Protein AF-A0A1X1QUC3-F1 (afdb_monomer_lite)

Sequence (85 aa):
MDKFTVMPQSINHNESPAFVANWFSGDEVQENREEDSFYYEADGGLGQLLICRIKWQDEKPQPEEYNYLMDRAIVAIDNWISERM

Foldseek 3Di:
DPQWDDDQQKIWGPDVQTKIWGKDFDPVCVVPDDPQKDKDADPDDRRIMITDPIDGPDPDDDPVVNVVVVVVRVVVVVVVVVVVD

Radius of gyration: 12.18 Å; chains: 1; bounding box: 30×32×31 Å

Structure (mmCIF, N/CA/C/O backbone):
data_AF-A0A1X1QUC3-F1
#
_entry.id   AF-A0A1X1QUC3-F1
#
loop_
_atom_site.group_PDB
_atom_site.id
_atom_site.type_symbol
_atom_site.label_atom_id
_atom_site.label_alt_id
_atom_site.label_comp_id
_atom_site.label_asym_id
_atom_site.label_entity_id
_atom_site.label_seq_id
_atom_site.pdbx_PDB_ins_code
_atom_site.Cartn_x
_atom_site.Cartn_y
_atom_site.Cartn_z
_atom_site.occupancy
_atom_site.B_iso_or_equiv
_atom_site.au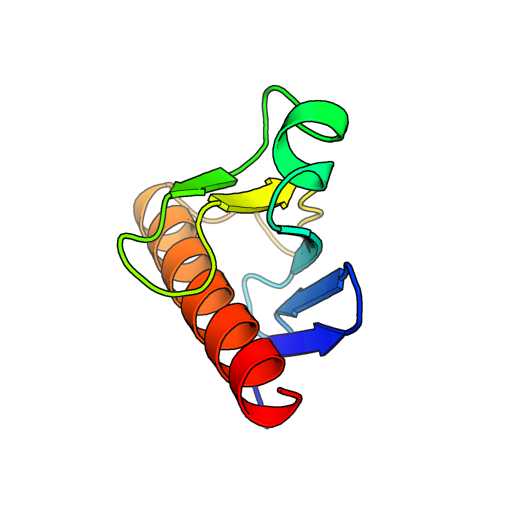th_seq_id
_atom_site.auth_comp_id
_atom_site.auth_asym_id
_atom_site.auth_atom_id
_atom_site.pdbx_PDB_model_num
ATOM 1 N N . MET A 1 1 ? -2.547 -18.231 0.927 1.00 46.91 1 MET A N 1
ATOM 2 C CA . MET A 1 1 ? -3.244 -17.183 0.159 1.00 46.91 1 MET A CA 1
ATOM 3 C C . MET A 1 1 ? -2.377 -15.952 0.245 1.00 46.91 1 MET A C 1
ATOM 5 O O . MET A 1 1 ? -1.922 -15.652 1.343 1.00 46.91 1 MET A O 1
ATOM 9 N N . ASP A 1 2 ? -2.085 -15.309 -0.881 1.00 58.75 2 ASP A N 1
ATOM 10 C CA . ASP A 1 2 ? -1.344 -14.052 -0.858 1.00 58.75 2 ASP A CA 1
ATOM 11 C C . ASP A 1 2 ? -2.189 -12.994 -0.154 1.00 58.75 2 ASP A C 1
ATOM 13 O O . ASP A 1 2 ? -3.334 -12.733 -0.526 1.00 58.75 2 ASP A O 1
ATOM 17 N N . LYS A 1 3 ? -1.633 -12.438 0.925 1.00 86.94 3 LYS A N 1
ATOM 18 C CA . LYS A 1 3 ? -2.314 -11.450 1.774 1.00 86.94 3 LYS A CA 1
ATOM 19 C C . LYS A 1 3 ? -2.587 -10.159 1.013 1.00 86.94 3 LYS A C 1
ATOM 21 O O . LYS A 1 3 ? -3.601 -9.508 1.243 1.00 86.94 3 LYS A O 1
ATOM 26 N N . PHE A 1 4 ? -1.690 -9.842 0.081 1.00 92.75 4 PHE A N 1
ATOM 27 C CA . PHE A 1 4 ? -1.783 -8.712 -0.823 1.00 92.75 4 PHE A CA 1
ATOM 28 C C . PHE A 1 4 ? -2.115 -9.190 -2.231 1.00 92.75 4 PHE A C 1
ATOM 30 O O . PHE A 1 4 ? -1.458 -10.072 -2.775 1.00 92.75 4 PHE A O 1
ATOM 37 N N . THR A 1 5 ? -3.126 -8.581 -2.836 1.00 94.75 5 THR A N 1
ATOM 38 C CA . THR A 1 5 ? -3.416 -8.700 -4.264 1.00 94.75 5 THR A CA 1
ATOM 39 C C . THR A 1 5 ? -3.072 -7.372 -4.920 1.00 94.75 5 THR A C 1
ATOM 41 O O . THR A 1 5 ? -3.735 -6.368 -4.659 1.00 94.75 5 THR A O 1
ATOM 44 N N . VAL A 1 6 ? -2.029 -7.364 -5.750 1.00 93.94 6 VAL A N 1
ATOM 45 C CA . VAL A 1 6 ? -1.582 -6.175 -6.488 1.00 93.94 6 VAL A CA 1
ATOM 46 C C . VAL A 1 6 ? -2.075 -6.261 -7.932 1.00 93.94 6 VAL A C 1
ATOM 48 O O . VAL A 1 6 ? -1.937 -7.283 -8.607 1.00 93.94 6 VAL A O 1
ATOM 51 N N . MET A 1 7 ? -2.676 -5.174 -8.396 1.00 93.25 7 MET A N 1
ATOM 52 C CA . MET A 1 7 ? -3.155 -4.954 -9.758 1.00 93.25 7 MET A CA 1
ATOM 53 C C . MET A 1 7 ? -2.596 -3.617 -10.262 1.00 93.25 7 MET A C 1
ATOM 55 O O . MET A 1 7 ? -2.130 -2.818 -9.446 1.00 93.25 7 MET A O 1
ATOM 59 N N . PRO A 1 8 ? -2.648 -3.322 -11.574 1.00 91.94 8 PRO A N 1
ATOM 60 C CA . PRO A 1 8 ? -2.277 -1.998 -12.064 1.00 91.94 8 PRO A CA 1
ATOM 61 C C . PRO A 1 8 ? -3.027 -0.906 -11.289 1.00 91.94 8 PRO A C 1
ATOM 63 O O . PRO A 1 8 ? -4.257 -0.929 -11.224 1.00 91.94 8 PRO A O 1
ATOM 66 N N . GLN A 1 9 ? -2.276 0.004 -10.664 1.00 90.81 9 GLN A N 1
ATOM 67 C CA . GLN A 1 9 ? -2.776 1.147 -9.889 1.00 90.81 9 GLN A CA 1
ATOM 68 C C . GLN A 1 9 ? -3.691 0.818 -8.693 1.00 90.81 9 GLN A C 1
ATOM 70 O O . GLN A 1 9 ? -4.355 1.705 -8.147 1.00 90.81 9 GLN A O 1
ATOM 75 N N . SER A 1 10 ? -3.746 -0.443 -8.255 1.00 94.62 10 SER A N 1
ATOM 76 C CA . SER A 1 10 ? -4.548 -0.861 -7.104 1.00 94.62 10 SER A CA 1
ATOM 77 C C . SER A 1 10 ? -3.871 -1.960 -6.294 1.00 94.62 10 SER A C 1
ATOM 79 O O . SER A 1 10 ? -3.241 -2.867 -6.836 1.00 94.62 10 SER A O 1
ATOM 81 N N . ILE A 1 11 ? -4.013 -1.885 -4.975 1.00 95.19 11 ILE A N 1
ATOM 82 C CA . ILE A 1 11 ? -3.596 -2.931 -4.048 1.00 95.19 11 ILE A CA 1
ATOM 83 C C . ILE A 1 11 ? -4.715 -3.214 -3.051 1.00 95.19 11 ILE A C 1
ATOM 85 O O . ILE A 1 11 ? -5.396 -2.304 -2.579 1.00 95.19 11 ILE A O 1
ATOM 89 N N . ASN A 1 12 ? -4.899 -4.490 -2.734 1.00 95.31 12 ASN A N 1
ATOM 90 C CA . ASN A 1 12 ? -5.854 -4.958 -1.742 1.00 95.31 12 ASN A CA 1
ATOM 91 C C . ASN A 1 12 ? -5.149 -5.851 -0.712 1.00 95.31 12 ASN A C 1
ATOM 93 O O . ASN A 1 12 ? -4.392 -6.741 -1.101 1.00 95.31 12 ASN A O 1
ATOM 97 N N . HIS A 1 13 ? -5.418 -5.627 0.572 1.00 94.94 13 HIS A N 1
ATOM 98 C CA . HIS A 1 13 ? -5.036 -6.497 1.678 1.00 94.94 13 HIS A CA 1
ATOM 99 C C . HIS A 1 13 ? -6.283 -7.215 2.206 1.00 94.94 13 HIS A C 1
ATOM 101 O O . HIS A 1 13 ? -7.202 -6.573 2.710 1.00 94.94 13 HIS A O 1
ATOM 107 N N . ASN A 1 14 ? -6.313 -8.544 2.081 1.00 91.31 14 ASN A N 1
ATOM 108 C CA . ASN A 1 14 ? -7.499 -9.364 2.373 1.00 91.31 14 ASN A CA 1
ATOM 109 C C . ASN A 1 14 ? -7.509 -9.974 3.790 1.00 91.31 14 ASN A C 1
ATOM 111 O O . ASN A 1 14 ? -8.368 -10.802 4.091 1.00 91.31 14 ASN A O 1
ATOM 115 N N . GLU A 1 15 ? -6.546 -9.626 4.644 1.00 89.88 15 GLU A N 1
ATOM 116 C CA . GLU A 1 15 ? -6.520 -10.037 6.052 1.00 89.88 15 GLU A CA 1
ATOM 117 C C . GLU A 1 15 ? -6.795 -8.838 6.955 1.00 89.88 15 GLU A C 1
ATOM 119 O O . GLU A 1 15 ? -6.419 -7.722 6.618 1.00 89.88 15 GLU A O 1
ATOM 124 N N . SER A 1 16 ? -7.409 -9.071 8.118 1.00 87.75 16 SER A N 1
ATOM 125 C CA . SER A 1 16 ? -7.611 -8.016 9.113 1.00 87.75 16 SER A CA 1
ATOM 126 C C . SER A 1 16 ? -6.258 -7.433 9.549 1.00 87.75 16 SER A C 1
ATOM 128 O O . SER A 1 16 ? -5.40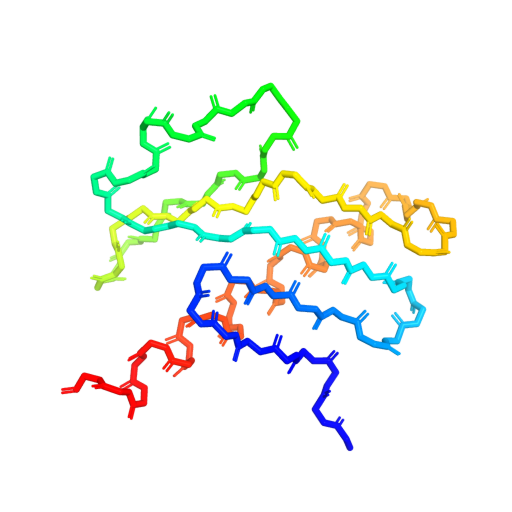2 -8.213 9.978 1.00 87.75 16 SER A O 1
ATOM 130 N N . PRO A 1 17 ? -6.063 -6.102 9.496 1.00 90.06 17 PRO A N 1
ATOM 131 C CA . PRO A 1 17 ? -7.003 -5.086 9.012 1.00 90.06 17 PRO A CA 1
ATOM 132 C C . PRO A 1 17 ? -7.051 -5.021 7.475 1.00 90.06 17 PRO A C 1
ATOM 134 O O . PRO A 1 17 ? -6.047 -4.724 6.812 1.00 90.06 17 PRO A O 1
ATOM 137 N N . ALA A 1 18 ? -8.226 -5.292 6.903 1.00 93.38 18 ALA A N 1
ATOM 138 C CA . ALA A 1 18 ? -8.414 -5.348 5.461 1.00 93.38 18 ALA A CA 1
ATOM 139 C C . ALA A 1 18 ? -8.561 -3.944 4.868 1.00 93.38 18 ALA A C 1
ATOM 141 O O . ALA A 1 18 ? -9.243 -3.074 5.425 1.00 93.38 18 ALA A O 1
ATOM 142 N N . PHE A 1 19 ? -7.942 -3.714 3.709 1.00 94.62 19 PHE A N 1
ATOM 143 C CA . PHE A 1 19 ? -8.012 -2.427 3.022 1.00 94.62 19 PHE A CA 1
ATOM 144 C C . PHE A 1 19 ? -7.860 -2.551 1.512 1.00 94.62 19 PHE A C 1
ATOM 146 O O . PHE A 1 19 ? -7.218 -3.462 0.999 1.00 94.62 19 PHE A O 1
ATOM 153 N N . VAL A 1 20 ? -8.386 -1.555 0.804 1.00 95.38 20 VAL A N 1
ATOM 154 C CA . VAL A 1 20 ? -8.124 -1.336 -0.622 1.00 95.38 20 VAL A CA 1
ATOM 155 C C . VAL A 1 20 ? -7.507 0.041 -0.787 1.00 95.38 20 VAL A C 1
ATOM 157 O O . VAL A 1 20 ? -7.966 1.000 -0.172 1.00 95.38 20 VAL A O 1
ATOM 160 N N . ALA A 1 21 ? -6.480 0.147 -1.618 1.00 94.88 21 ALA A N 1
ATOM 161 C CA . ALA A 1 21 ? -5.811 1.402 -1.914 1.00 94.88 21 ALA A CA 1
ATOM 162 C C . ALA A 1 21 ? -5.457 1.507 -3.399 1.00 94.88 21 ALA A C 1
ATOM 164 O O . ALA A 1 21 ? -5.452 0.519 -4.144 1.00 94.88 21 ALA A O 1
ATOM 165 N N . ASN A 1 22 ? -5.149 2.728 -3.812 1.00 94.81 22 ASN A N 1
ATOM 166 C CA . ASN A 1 22 ? -4.513 3.012 -5.085 1.00 94.81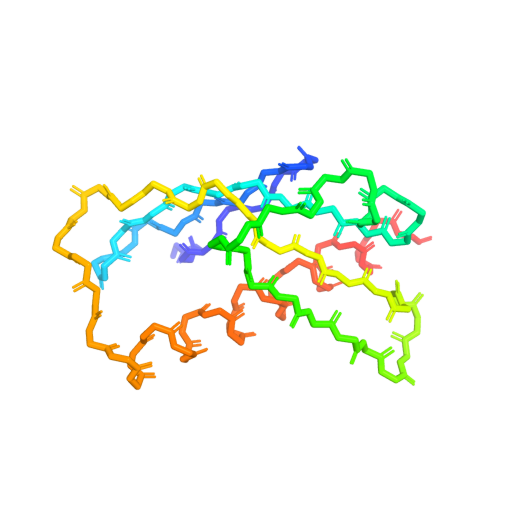 22 ASN A CA 1
ATOM 167 C C . ASN A 1 22 ? -3.008 3.127 -4.879 1.00 94.81 22 ASN A C 1
ATOM 169 O O . ASN A 1 22 ? -2.565 3.565 -3.816 1.00 94.81 22 ASN A O 1
ATOM 173 N N . TRP A 1 23 ? -2.238 2.753 -5.897 1.00 93.50 23 TRP A N 1
ATOM 174 C CA . TRP A 1 23 ? -0.804 3.005 -5.904 1.00 93.50 23 TRP A CA 1
ATOM 175 C C . TRP A 1 23 ? -0.348 3.629 -7.220 1.00 93.50 23 TRP A C 1
ATOM 177 O O . TRP A 1 23 ? -0.927 3.353 -8.269 1.00 93.50 23 TRP A O 1
ATOM 187 N N . PHE A 1 24 ? 0.679 4.470 -7.146 1.00 91.56 24 PHE A N 1
ATOM 188 C CA . PHE A 1 24 ? 1.290 5.165 -8.279 1.00 91.56 24 PHE A CA 1
ATOM 189 C C . PHE A 1 24 ? 2.810 5.136 -8.139 1.00 91.56 24 PHE A C 1
ATOM 191 O O . PHE A 1 24 ? 3.321 5.070 -7.019 1.00 91.56 24 PHE A O 1
ATOM 198 N N . SER A 1 25 ? 3.530 5.201 -9.256 1.00 88.44 25 SER A N 1
ATOM 199 C CA . SER A 1 25 ? 4.996 5.242 -9.271 1.00 88.44 25 SER A CA 1
ATOM 200 C C . SER A 1 25 ? 5.527 6.262 -10.277 1.00 88.44 25 SER A C 1
ATOM 202 O O . SER A 1 25 ? 4.872 6.523 -11.285 1.00 88.44 25 SER A O 1
ATOM 204 N N . GLY A 1 26 ? 6.720 6.807 -10.034 1.00 85.06 26 GLY A N 1
ATOM 205 C CA . GLY A 1 26 ? 7.352 7.783 -10.930 1.00 85.06 26 GLY A CA 1
ATOM 206 C C . GLY A 1 26 ? 6.571 9.099 -11.030 1.00 85.06 26 GLY A C 1
ATOM 207 O O . GLY A 1 26 ? 6.120 9.629 -10.017 1.00 85.06 26 GLY A O 1
ATOM 208 N N . ASP A 1 27 ? 6.392 9.621 -12.247 1.00 82.44 27 ASP A N 1
ATOM 209 C CA . ASP A 1 27 ? 5.774 10.937 -12.488 1.00 82.44 27 ASP A CA 1
ATOM 210 C C . ASP A 1 27 ? 4.318 11.027 -11.983 1.00 82.44 27 ASP A C 1
ATOM 212 O O . ASP A 1 27 ? 3.885 12.083 -11.514 1.00 82.44 27 ASP A O 1
ATOM 216 N N . GLU A 1 28 ? 3.580 9.907 -11.975 1.00 84.06 28 GLU A N 1
ATOM 217 C CA . GLU A 1 28 ? 2.186 9.849 -11.500 1.00 84.06 28 GLU A CA 1
ATOM 218 C C . GLU A 1 28 ? 2.053 10.134 -9.991 1.00 84.06 28 GLU A C 1
ATOM 220 O O . GLU A 1 28 ? 0.965 10.472 -9.513 1.00 84.06 28 GLU A O 1
ATOM 225 N N . VAL A 1 29 ? 3.146 10.021 -9.226 1.00 84.62 29 VAL A N 1
ATOM 226 C CA . VAL A 1 29 ? 3.151 10.252 -7.774 1.00 84.62 29 VAL A CA 1
ATOM 227 C C . VAL A 1 29 ? 2.826 11.704 -7.440 1.00 84.62 29 VAL A C 1
ATOM 229 O O . VAL A 1 29 ? 2.035 11.958 -6.533 1.00 84.62 29 VAL A O 1
ATOM 232 N N . GLN A 1 30 ? 3.401 12.666 -8.165 1.00 81.94 30 GLN A N 1
ATOM 233 C CA . GLN A 1 30 ? 3.172 14.089 -7.887 1.00 81.94 30 GLN A CA 1
ATOM 234 C C . GLN A 1 30 ? 1.744 14.511 -8.246 1.00 81.94 30 GLN A C 1
ATOM 236 O O . GLN A 1 30 ? 1.146 15.320 -7.539 1.00 81.94 30 GLN A O 1
ATOM 241 N N . GLU A 1 31 ? 1.180 13.936 -9.309 1.00 83.62 31 GLU A N 1
ATOM 242 C CA . GLU A 1 31 ?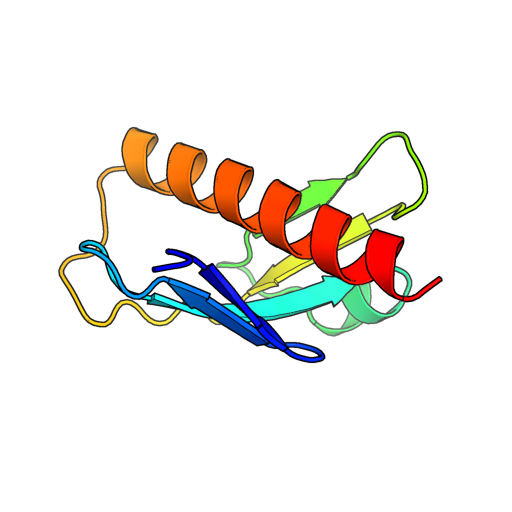 -0.167 14.263 -9.786 1.00 83.62 31 GLU A CA 1
ATOM 243 C C . GLU A 1 31 ? -1.274 13.735 -8.864 1.00 83.62 31 GLU A C 1
ATOM 245 O O . GLU A 1 31 ? -2.345 14.334 -8.776 1.00 83.62 31 GLU A O 1
ATOM 250 N N . ASN A 1 32 ? -1.019 12.628 -8.160 1.00 84.06 32 ASN A N 1
ATOM 251 C CA . ASN A 1 32 ? -2.018 11.929 -7.344 1.00 84.06 32 ASN A CA 1
ATOM 252 C C . ASN A 1 32 ? -1.807 12.084 -5.830 1.00 84.06 32 ASN A C 1
ATOM 254 O O . ASN A 1 32 ? -2.476 11.409 -5.043 1.00 84.06 32 ASN A O 1
ATOM 258 N N . ARG A 1 33 ? -0.880 12.950 -5.405 1.00 80.88 33 ARG A N 1
ATOM 259 C CA . ARG A 1 33 ? -0.561 13.160 -3.989 1.00 80.88 33 ARG A CA 1
ATOM 260 C C . ARG A 1 33 ? -1.690 13.902 -3.266 1.00 80.88 33 ARG A C 1
ATOM 262 O O . ARG A 1 33 ? -1.940 15.075 -3.519 1.00 80.88 33 ARG A O 1
ATOM 269 N N . GLU A 1 34 ? -2.319 13.226 -2.310 1.00 81.69 34 GLU A N 1
ATOM 270 C CA . GLU A 1 34 ? -3.348 13.772 -1.406 1.00 81.69 34 GLU A CA 1
ATOM 271 C C . GLU A 1 34 ? -2.825 13.792 0.053 1.00 81.69 34 GLU A C 1
ATOM 273 O O . GLU A 1 34 ? -1.896 13.045 0.370 1.00 81.69 34 GLU A O 1
ATOM 278 N N . GLU A 1 35 ? -3.398 14.616 0.948 1.00 73.31 35 GLU A N 1
ATOM 279 C CA . GLU A 1 35 ? -2.934 14.786 2.351 1.00 73.31 35 GLU A CA 1
ATOM 280 C C . GLU A 1 35 ? -2.829 13.466 3.141 1.00 73.31 35 GLU A C 1
ATOM 282 O O . GLU A 1 35 ? -1.895 13.298 3.921 1.00 73.31 35 GLU A O 1
ATOM 287 N N . ASP A 1 36 ? -3.718 12.503 2.884 1.00 74.19 36 ASP A N 1
ATOM 288 C CA . ASP A 1 36 ? -3.765 11.201 3.570 1.00 74.19 36 ASP A CA 1
ATOM 289 C C . ASP A 1 36 ? -3.007 10.081 2.825 1.00 74.19 36 ASP A C 1
ATOM 291 O O . ASP A 1 36 ? -3.270 8.890 3.022 1.00 74.19 36 ASP A O 1
ATOM 295 N N . SER A 1 37 ? -2.084 10.438 1.930 1.00 84.88 37 SER A N 1
ATOM 296 C CA . SER A 1 37 ? -1.314 9.456 1.159 1.00 84.88 37 SER A CA 1
ATOM 297 C C . SER A 1 37 ? -0.055 9.009 1.895 1.00 84.88 37 SER A C 1
ATOM 299 O O . SER A 1 37 ? 0.684 9.819 2.455 1.00 84.88 37 SER A O 1
ATOM 301 N N . PHE A 1 38 ? 0.247 7.717 1.815 1.00 86.06 38 PHE A N 1
ATOM 302 C CA . PHE A 1 38 ? 1.536 7.177 2.213 1.00 86.06 38 PHE A CA 1
ATOM 303 C C . PHE A 1 38 ? 2.524 7.306 1.050 1.00 86.06 38 PHE A C 1
ATOM 305 O O . PHE A 1 38 ? 2.354 6.686 0.001 1.00 86.06 38 PHE A O 1
ATOM 312 N N . TYR A 1 39 ? 3.549 8.134 1.228 1.00 86.19 39 TYR A N 1
ATOM 313 C CA . TYR A 1 39 ? 4.601 8.349 0.238 1.00 86.19 39 TYR A CA 1
ATOM 314 C C . TYR A 1 39 ? 5.866 7.595 0.642 1.00 86.19 39 TYR A C 1
ATOM 316 O O . TYR A 1 39 ? 6.307 7.688 1.788 1.00 86.19 39 TYR A O 1
ATOM 324 N N . TYR A 1 40 ? 6.455 6.893 -0.320 1.00 84.69 40 TYR A N 1
ATOM 325 C CA . TYR A 1 40 ? 7.700 6.164 -0.168 1.00 84.69 40 TYR A CA 1
ATOM 326 C C . TYR A 1 40 ? 8.655 6.511 -1.305 1.00 84.69 40 TYR A C 1
ATOM 328 O O . TYR A 1 40 ? 8.309 6.416 -2.481 1.00 84.69 40 TYR A O 1
ATOM 336 N N . GLU A 1 41 ? 9.873 6.894 -0.952 1.00 80.56 41 GLU A N 1
ATOM 337 C CA . GLU A 1 41 ? 10.947 7.147 -1.906 1.00 80.56 41 GLU A CA 1
ATOM 338 C C . GLU A 1 41 ? 11.949 6.003 -1.785 1.00 80.56 41 GLU A C 1
ATOM 340 O O . GLU A 1 41 ? 12.562 5.810 -0.734 1.00 80.56 41 GLU A O 1
ATOM 345 N N . ALA A 1 42 ? 12.031 5.185 -2.834 1.00 66.75 42 ALA A N 1
ATOM 346 C CA . ALA A 1 42 ? 12.887 4.011 -2.857 1.00 66.75 42 ALA A CA 1
ATOM 347 C C . ALA A 1 42 ? 14.240 4.391 -3.464 1.00 66.75 42 ALA A C 1
ATOM 349 O O . ALA A 1 42 ? 14.293 4.857 -4.601 1.00 66.75 42 ALA A O 1
ATOM 350 N N . ASP A 1 43 ? 15.341 4.086 -2.775 1.00 58.94 43 ASP A N 1
ATOM 351 C CA . ASP A 1 43 ? 16.709 4.308 -3.282 1.00 58.94 43 ASP A CA 1
ATOM 352 C C . ASP A 1 43 ? 17.135 3.317 -4.399 1.00 58.94 43 ASP A C 1
ATOM 354 O O . ASP A 1 43 ? 18.317 3.153 -4.703 1.00 58.94 43 ASP A O 1
ATOM 358 N N . GLY A 1 44 ? 16.188 2.648 -5.064 1.00 53.50 44 GLY A N 1
ATOM 359 C CA . GLY A 1 44 ? 16.467 1.705 -6.145 1.00 53.50 44 GLY A CA 1
ATOM 360 C C . GLY A 1 44 ? 15.258 1.449 -7.041 1.00 53.50 44 GLY A C 1
ATOM 361 O O . GLY A 1 44 ? 14.179 1.138 -6.552 1.00 53.50 44 GLY A O 1
ATOM 362 N N . GLY A 1 45 ? 15.454 1.573 -8.360 1.00 55.00 45 GLY A N 1
ATOM 363 C CA . GLY A 1 45 ? 14.565 1.092 -9.433 1.00 55.00 45 GLY A CA 1
ATOM 364 C C . GLY A 1 45 ? 13.217 1.806 -9.603 1.00 55.00 45 GLY A C 1
ATOM 365 O O . GLY A 1 45 ? 12.909 2.258 -10.701 1.00 55.00 45 GLY A O 1
ATOM 366 N N . LEU A 1 46 ? 12.429 1.925 -8.534 1.00 59.94 46 LEU A N 1
ATOM 367 C CA . LEU A 1 46 ? 11.083 2.506 -8.546 1.00 59.94 46 LEU A CA 1
ATOM 368 C C . LEU A 1 46 ? 11.073 4.038 -8.467 1.00 59.94 46 LEU A C 1
ATOM 370 O O . LEU A 1 46 ? 10.105 4.666 -8.895 1.00 59.94 46 LEU A O 1
ATOM 374 N N . GLY A 1 47 ? 12.131 4.641 -7.914 1.00 75.38 47 GLY A N 1
ATOM 375 C CA . GLY A 1 47 ? 12.249 6.080 -7.666 1.00 75.38 47 GLY A CA 1
ATOM 376 C C . GLY A 1 47 ? 11.282 6.565 -6.585 1.00 75.38 47 GLY A C 1
ATOM 377 O O . GLY A 1 47 ? 11.677 6.815 -5.452 1.00 75.38 47 GLY A O 1
ATOM 378 N N . GLN A 1 48 ? 9.999 6.670 -6.923 1.00 86.44 48 GLN A N 1
ATOM 379 C CA . GLN A 1 48 ? 8.941 7.162 -6.042 1.00 86.44 48 GLN A CA 1
ATOM 380 C C . GLN A 1 48 ? 7.733 6.236 -6.124 1.00 86.44 48 GLN A C 1
ATOM 382 O O . GLN A 1 48 ? 7.341 5.832 -7.218 1.00 86.44 48 GLN A O 1
ATOM 387 N N . LEU A 1 49 ? 7.131 5.936 -4.976 1.00 89.38 49 LEU A N 1
ATOM 388 C CA . LEU A 1 49 ? 5.906 5.161 -4.852 1.00 89.38 49 LEU A CA 1
ATOM 389 C C . LEU A 1 49 ? 4.937 5.883 -3.916 1.00 89.38 49 LEU A C 1
ATOM 391 O O . LEU A 1 49 ? 5.295 6.360 -2.841 1.00 89.38 49 LEU A O 1
ATOM 395 N N . LEU A 1 50 ? 3.683 5.958 -4.331 1.00 91.94 50 LEU A N 1
ATOM 396 C CA . LEU A 1 50 ? 2.601 6.553 -3.565 1.00 91.94 50 LEU A CA 1
ATOM 397 C C . LEU A 1 50 ? 1.530 5.500 -3.345 1.00 91.94 50 LEU A C 1
ATOM 399 O O . LEU A 1 50 ? 1.080 4.898 -4.312 1.00 91.94 50 LEU A O 1
ATOM 403 N N . ILE A 1 51 ? 1.085 5.324 -2.107 1.00 92.88 51 ILE A N 1
ATOM 404 C CA . ILE A 1 51 ? -0.137 4.597 -1.769 1.00 92.88 51 ILE A CA 1
ATOM 405 C C . ILE A 1 51 ? -1.138 5.629 -1.259 1.00 92.88 51 ILE A C 1
ATOM 407 O O . ILE A 1 51 ? -0.888 6.310 -0.268 1.00 92.88 51 ILE A O 1
ATOM 411 N N . CYS A 1 52 ? -2.274 5.774 -1.927 1.00 93.06 52 CYS A N 1
ATOM 412 C CA . CYS A 1 52 ? -3.278 6.773 -1.571 1.00 93.06 52 CYS A CA 1
ATOM 413 C C . CYS A 1 52 ? -4.696 6.203 -1.637 1.00 93.06 52 CYS A C 1
ATOM 415 O O . CYS A 1 52 ? -4.913 5.048 -2.018 1.00 93.06 52 CYS A O 1
ATOM 417 N N . ARG A 1 53 ? -5.674 7.019 -1.218 1.00 91.75 53 ARG A N 1
ATOM 418 C CA . ARG A 1 53 ? -7.103 6.657 -1.192 1.00 91.75 53 ARG A CA 1
ATOM 419 C C . ARG A 1 53 ? -7.365 5.342 -0.450 1.00 91.75 53 ARG A C 1
ATOM 421 O O . ARG A 1 53 ? -8.199 4.539 -0.869 1.00 91.75 53 ARG A O 1
ATOM 428 N N . ILE A 1 54 ? -6.641 5.129 0.650 1.00 92.12 54 ILE A N 1
ATOM 429 C CA . ILE A 1 54 ? -6.736 3.917 1.464 1.00 92.12 54 ILE A CA 1
ATOM 430 C C . ILE A 1 54 ? -8.130 3.854 2.095 1.00 92.12 54 ILE A C 1
ATOM 432 O O . ILE A 1 54 ? -8.508 4.696 2.910 1.00 92.12 54 ILE A O 1
ATOM 436 N N . LYS A 1 55 ? -8.896 2.833 1.719 1.00 92.88 55 LYS A N 1
ATOM 437 C CA . LYS A 1 55 ? -10.210 2.517 2.273 1.00 92.88 55 LYS A CA 1
ATOM 438 C C . LYS A 1 55 ? -10.098 1.269 3.132 1.00 92.88 55 LYS A C 1
ATOM 440 O O . LYS A 1 55 ? -9.953 0.166 2.606 1.00 92.88 55 LYS A O 1
ATOM 445 N N . TRP A 1 56 ? -10.189 1.461 4.442 1.00 93.25 56 TRP A N 1
ATOM 446 C CA . TRP A 1 56 ? -10.276 0.373 5.411 1.00 93.25 56 TRP A CA 1
ATOM 447 C C . TRP A 1 56 ? -11.652 -0.286 5.319 1.00 93.25 56 TRP A C 1
ATOM 449 O O . TRP A 1 56 ? -12.675 0.401 5.305 1.00 93.25 56 TRP A O 1
ATOM 459 N N . GLN A 1 57 ? -11.663 -1.609 5.191 1.00 91.88 57 GLN A N 1
ATOM 460 C CA . GLN A 1 57 ? -12.876 -2.425 5.269 1.00 91.88 57 GLN A CA 1
ATOM 461 C C . GLN A 1 57 ? -13.163 -2.845 6.715 1.00 91.88 57 GLN A C 1
ATOM 463 O O . GLN A 1 57 ? -14.324 -3.025 7.076 1.00 91.88 57 GLN A O 1
ATOM 468 N N . ASP A 1 58 ? -12.108 -2.926 7.527 1.00 90.88 58 ASP A N 1
ATOM 469 C CA . ASP A 1 58 ? -12.155 -3.166 8.967 1.00 90.88 58 ASP A CA 1
ATOM 470 C C . ASP A 1 58 ? -11.854 -1.880 9.760 1.00 90.88 58 ASP A C 1
ATOM 472 O O . ASP A 1 58 ? -11.780 -0.774 9.214 1.00 90.88 58 ASP A O 1
ATOM 476 N N . GLU A 1 59 ? -11.671 -2.022 11.074 1.00 90.25 59 GLU A N 1
ATOM 477 C CA . GLU A 1 59 ? -11.178 -0.942 11.923 1.00 90.25 59 GLU A CA 1
ATOM 478 C C . GLU A 1 59 ? -9.795 -0.472 11.451 1.00 90.25 59 GLU A C 1
ATOM 480 O O . GLU A 1 59 ? -8.905 -1.273 11.156 1.00 90.25 59 GLU A O 1
ATOM 485 N N . LYS A 1 60 ? -9.614 0.853 11.374 1.00 89.62 60 LYS A N 1
ATOM 486 C CA . LYS A 1 60 ? -8.322 1.439 11.018 1.00 89.62 60 LYS A CA 1
ATOM 487 C C . LYS A 1 60 ? -7.280 1.017 12.069 1.00 89.62 60 LYS A C 1
ATOM 489 O O . LYS A 1 60 ? -7.506 1.270 13.254 1.00 89.62 60 LYS A O 1
ATOM 494 N N . PRO A 1 61 ? -6.137 0.443 11.660 1.00 91.75 61 PRO A N 1
ATOM 495 C CA . PRO A 1 61 ? -5.119 -0.005 12.596 1.00 91.75 61 PRO A CA 1
ATOM 496 C C . PRO A 1 61 ? -4.484 1.146 13.369 1.00 91.75 61 PRO A C 1
ATOM 498 O O . PRO A 1 61 ? -4.498 2.310 12.951 1.00 91.75 61 PRO A O 1
ATOM 501 N N . GLN A 1 62 ? -3.860 0.787 14.489 1.00 93.38 62 GLN A N 1
ATOM 502 C CA . GLN A 1 62 ? -3.014 1.699 15.251 1.00 93.38 62 GLN A CA 1
ATOM 503 C C . GLN A 1 62 ? -1.803 2.144 14.409 1.00 93.38 62 GLN A C 1
ATOM 505 O O . GLN A 1 62 ? -1.392 1.416 13.504 1.00 93.38 62 GLN A O 1
ATOM 510 N N . PRO A 1 63 ? -1.186 3.306 14.700 1.00 91.19 63 PRO A N 1
ATOM 511 C CA . PRO A 1 63 ? -0.110 3.864 13.8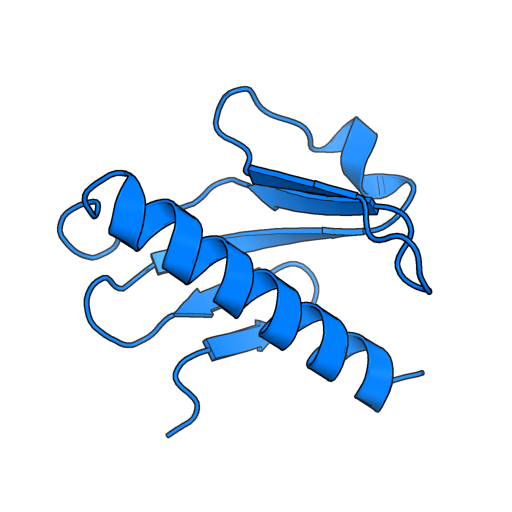74 1.00 91.19 63 PRO A CA 1
ATOM 512 C C . PRO A 1 63 ? 1.060 2.909 13.581 1.00 91.19 63 PRO A C 1
ATOM 514 O O . PRO A 1 63 ? 1.591 2.912 12.473 1.00 91.19 63 PRO A O 1
ATOM 517 N N . GLU A 1 64 ? 1.449 2.070 14.544 1.00 91.50 64 GLU A N 1
ATOM 518 C CA . GLU A 1 64 ? 2.528 1.086 14.371 1.00 91.50 64 GLU A CA 1
ATOM 519 C C . GLU A 1 64 ? 2.160 -0.004 13.355 1.00 91.50 64 GLU A C 1
ATOM 521 O O . GLU A 1 64 ? 2.939 -0.312 12.453 1.00 91.50 64 GLU A O 1
ATOM 526 N N . GLU A 1 65 ? 0.947 -0.547 13.462 1.00 92.00 65 GLU A N 1
ATOM 527 C CA . GLU A 1 65 ? 0.431 -1.563 12.544 1.00 92.00 65 GLU A CA 1
ATOM 528 C C . GLU A 1 65 ? 0.127 -0.971 11.163 1.00 92.00 65 GLU A C 1
ATOM 530 O O . GLU A 1 65 ? 0.403 -1.606 10.149 1.00 92.00 65 GLU A O 1
ATOM 535 N N . TYR A 1 66 ? -0.354 0.275 11.105 1.00 92.00 66 TYR A N 1
ATOM 536 C CA . TYR A 1 66 ? -0.516 1.019 9.858 1.00 92.00 66 TYR A CA 1
ATOM 537 C C . TYR A 1 66 ? 0.805 1.110 9.087 1.00 92.00 66 TYR A C 1
ATOM 539 O O . TYR A 1 66 ? 0.862 0.703 7.928 1.00 92.00 66 TYR A O 1
ATOM 547 N N . ASN A 1 67 ? 1.874 1.591 9.731 1.00 90.94 67 ASN A N 1
ATOM 548 C CA . ASN A 1 67 ? 3.185 1.723 9.090 1.00 90.94 67 ASN A CA 1
ATOM 549 C C . ASN A 1 67 ? 3.720 0.359 8.643 1.00 90.94 67 ASN A C 1
ATOM 551 O O . ASN A 1 67 ? 4.165 0.221 7.507 1.00 90.94 67 ASN A O 1
ATOM 555 N N . TYR A 1 68 ? 3.580 -0.665 9.490 1.00 91.75 68 TYR A N 1
ATOM 556 C CA . TYR A 1 68 ? 3.951 -2.030 9.132 1.00 91.75 68 TYR A CA 1
ATOM 557 C C . TYR A 1 68 ? 3.209 -2.522 7.880 1.00 91.75 68 TYR A C 1
ATOM 559 O O . TYR A 1 68 ? 3.822 -3.094 6.980 1.00 91.75 68 TYR A O 1
ATOM 567 N N . LEU A 1 69 ? 1.898 -2.289 7.781 1.00 93.00 69 LEU A N 1
ATOM 568 C CA . LEU A 1 69 ? 1.112 -2.680 6.610 1.00 93.00 69 LEU A CA 1
ATOM 569 C C . LEU A 1 69 ? 1.523 -1.913 5.352 1.00 93.00 69 LEU A C 1
ATOM 571 O O . LEU A 1 69 ? 1.564 -2.518 4.281 1.00 93.00 69 LEU A O 1
ATOM 575 N N . MET A 1 70 ? 1.848 -0.624 5.466 1.00 93.25 70 MET A N 1
ATOM 576 C CA . MET A 1 70 ? 2.321 0.174 4.331 1.00 93.25 70 MET A CA 1
ATOM 577 C C . MET A 1 70 ? 3.693 -0.303 3.842 1.00 93.25 70 MET A C 1
ATOM 579 O O . MET A 1 70 ? 3.858 -0.517 2.643 1.00 93.25 70 MET A O 1
ATOM 583 N N . ASP A 1 71 ? 4.633 -0.599 4.743 1.00 90.88 71 ASP A N 1
ATOM 584 C CA . ASP A 1 71 ? 5.935 -1.179 4.380 1.00 90.88 71 ASP A CA 1
ATOM 585 C C . ASP A 1 71 ? 5.767 -2.517 3.645 1.00 90.88 71 ASP A C 1
ATOM 587 O O . ASP A 1 71 ? 6.398 -2.787 2.620 1.00 90.88 71 ASP A O 1
ATOM 591 N N . ARG A 1 72 ? 4.858 -3.368 4.135 1.00 92.81 72 ARG A N 1
ATOM 592 C CA . ARG A 1 72 ? 4.535 -4.650 3.492 1.00 92.81 72 ARG A CA 1
ATOM 593 C C . ARG A 1 72 ? 3.855 -4.463 2.135 1.00 92.81 72 ARG A C 1
ATOM 595 O O . ARG A 1 72 ? 4.136 -5.239 1.221 1.00 92.81 72 ARG A O 1
ATOM 602 N N . ALA A 1 73 ? 2.994 -3.458 2.000 1.00 93.12 73 ALA A N 1
ATOM 603 C CA . ALA A 1 73 ? 2.339 -3.104 0.747 1.00 93.12 73 ALA A CA 1
ATOM 604 C C . ALA A 1 73 ? 3.353 -2.640 -0.308 1.00 93.12 73 ALA A C 1
ATOM 606 O O . ALA A 1 73 ? 3.277 -3.088 -1.449 1.00 93.12 73 ALA A O 1
ATOM 607 N N . ILE A 1 74 ? 4.341 -1.827 0.078 1.00 91.00 74 ILE A N 1
ATOM 608 C CA . ILE A 1 74 ? 5.432 -1.386 -0.805 1.00 91.00 74 ILE A CA 1
ATOM 609 C C . ILE A 1 74 ? 6.205 -2.585 -1.341 1.00 91.00 74 ILE A C 1
ATOM 611 O O . ILE A 1 74 ? 6.355 -2.713 -2.550 1.00 91.00 74 ILE A O 1
ATOM 615 N N . VAL A 1 75 ? 6.631 -3.501 -0.464 1.00 90.38 75 VAL A N 1
ATOM 616 C CA . VAL A 1 75 ? 7.355 -4.717 -0.876 1.00 90.38 75 VAL A CA 1
ATOM 617 C C . VAL A 1 75 ? 6.509 -5.570 -1.827 1.00 90.38 75 VAL A C 1
ATOM 619 O O . VAL A 1 75 ? 7.029 -6.133 -2.788 1.00 90.38 75 VAL A O 1
ATOM 622 N N . ALA A 1 76 ? 5.197 -5.668 -1.592 1.00 92.00 76 ALA A N 1
ATOM 623 C CA . ALA A 1 76 ? 4.301 -6.392 -2.489 1.00 92.00 76 ALA A CA 1
ATOM 624 C C . ALA A 1 76 ? 4.206 -5.732 -3.877 1.00 92.00 76 ALA A C 1
ATOM 626 O O . ALA A 1 76 ? 4.215 -6.441 -4.884 1.00 92.00 76 ALA A O 1
ATOM 627 N N . ILE A 1 77 ? 4.134 -4.398 -3.937 1.00 91.50 77 ILE A N 1
ATOM 628 C CA . ILE A 1 77 ? 4.092 -3.645 -5.198 1.00 91.50 77 ILE A CA 1
ATOM 629 C C . ILE A 1 77 ? 5.429 -3.755 -5.934 1.00 91.50 77 ILE A C 1
ATOM 631 O O . ILE A 1 77 ? 5.434 -4.063 -7.121 1.00 91.50 77 ILE A O 1
ATOM 635 N N . ASP A 1 78 ? 6.550 -3.570 -5.237 1.00 88.44 78 ASP A N 1
ATOM 636 C CA . ASP A 1 78 ? 7.897 -3.659 -5.808 1.00 88.44 78 ASP A CA 1
ATOM 637 C C . ASP A 1 78 ? 8.167 -5.029 -6.439 1.00 88.44 78 ASP A C 1
ATOM 639 O O . ASP A 1 78 ? 8.577 -5.118 -7.598 1.00 88.44 78 ASP A O 1
ATOM 643 N N . ASN A 1 79 ? 7.819 -6.108 -5.730 1.00 88.75 79 ASN A N 1
ATOM 644 C CA . ASN A 1 79 ? 7.905 -7.462 -6.276 1.00 88.75 79 ASN A CA 1
ATOM 645 C C . ASN A 1 79 ? 7.015 -7.628 -7.518 1.00 88.75 79 ASN A C 1
ATOM 647 O O . ASN A 1 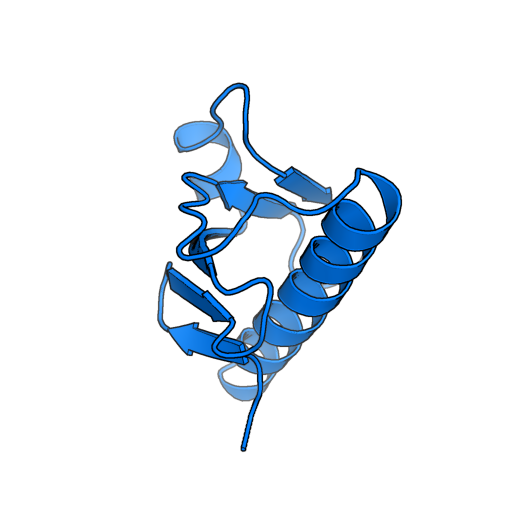79 ? 7.462 -8.153 -8.534 1.00 88.75 79 ASN A O 1
ATOM 651 N N . TRP A 1 80 ? 5.768 -7.147 -7.468 1.00 91.06 80 TRP A N 1
ATOM 652 C CA . TRP A 1 80 ? 4.827 -7.258 -8.587 1.00 91.06 80 TRP A CA 1
ATOM 653 C C . TRP A 1 80 ? 5.298 -6.510 -9.843 1.00 91.06 80 TRP A C 1
ATOM 655 O O . TRP A 1 80 ? 5.094 -7.009 -10.956 1.00 91.06 80 TRP A O 1
ATOM 665 N N . ILE A 1 81 ? 5.907 -5.331 -9.664 1.00 86.38 81 ILE A N 1
ATOM 666 C CA . ILE A 1 81 ? 6.505 -4.528 -10.737 1.00 86.38 81 ILE A CA 1
ATOM 667 C C . ILE A 1 81 ? 7.739 -5.249 -11.293 1.00 86.38 81 ILE A C 1
ATOM 669 O O . ILE A 1 81 ? 7.845 -5.427 -12.505 1.00 86.38 81 ILE A O 1
ATOM 673 N N . SER A 1 82 ? 8.637 -5.704 -10.415 1.00 85.44 82 SER A N 1
ATOM 674 C CA . SER A 1 82 ? 9.885 -6.383 -10.786 1.00 85.44 82 SER A CA 1
ATOM 675 C C . SER A 1 82 ? 9.658 -7.691 -11.549 1.00 85.44 82 SER A C 1
ATOM 677 O O . SER A 1 82 ? 10.437 -8.023 -12.431 1.00 85.44 82 SER A O 1
ATOM 679 N N . GLU A 1 83 ? 8.579 -8.425 -11.264 1.00 86.38 83 GLU A N 1
ATOM 680 C CA . GLU A 1 83 ? 8.199 -9.639 -12.006 1.00 86.38 83 GLU A CA 1
ATOM 681 C C . GLU A 1 83 ? 7.694 -9.371 -13.437 1.00 86.38 83 GLU A C 1
ATOM 683 O O . GLU A 1 83 ? 7.534 -10.310 -14.221 1.00 86.38 83 GLU A O 1
ATOM 688 N N . ARG A 1 84 ? 7.373 -8.116 -13.772 1.00 80.19 84 ARG A N 1
ATOM 689 C CA . ARG A 1 84 ? 6.760 -7.717 -15.052 1.00 80.19 84 ARG A CA 1
ATOM 690 C C . ARG A 1 84 ? 7.675 -6.882 -15.944 1.00 80.19 84 ARG A C 1
ATOM 692 O O . ARG A 1 84 ? 7.297 -6.644 -17.093 1.00 80.19 84 ARG A O 1
ATOM 699 N N . MET A 1 85 ? 8.818 -6.435 -15.428 1.00 66.12 85 MET A N 1
ATOM 700 C CA . MET A 1 85 ? 9.882 -5.774 -16.191 1.00 66.12 85 MET A CA 1
ATOM 701 C C . MET A 1 85 ? 10.882 -6.796 -16.730 1.00 66.12 85 MET A C 1
ATOM 703 O O . MET A 1 85 ? 11.344 -6.592 -17.875 1.00 66.12 85 MET A O 1
#

Secondary structure (DSSP, 8-state):
--SEEEETTEEEE-SSSPEEEEEEETTHHHHT--TT-EEEE-SSSS-EEEEEEEEESSPPPPHHHHHHHHHHHHHHHHHHHHTT-

pLDDT: mean 86.41, std 10.42, range [46.91, 95.38]